Protein AF-A0A644W1U4-F1 (afdb_monomer)

Nearest PDB structures (foldseek):
  7nvg-assembly1_W3  TM=3.551E-01  e=2.167E+00  Salmonella enterica subsp. enterica serovar Typhimurium
  8pt2-assembly1_C  TM=3.168E-01  e=9.602E+00  Tilapia lake virus
  7clr-assembly1_d  TM=1.910E-01  e=2.167E+00  Salmonella enterica subsp. enterica serovar Typhimurium

Structure (mmCIF, N/CA/C/O backbone):
data_AF-A0A644W1U4-F1
#
_entry.id   AF-A0A644W1U4-F1
#
loop_
_atom_site.group_PDB
_atom_site.id
_atom_site.type_symbol
_atom_site.label_atom_id
_atom_site.label_alt_id
_atom_site.label_comp_id
_atom_site.label_asym_id
_atom_site.label_entity_id
_atom_site.label_seq_id
_atom_site.pdbx_PDB_ins_code
_atom_site.Cartn_x
_atom_site.Cartn_y
_atom_site.Cartn_z
_atom_site.occupancy
_atom_site.B_iso_or_equiv
_atom_site.auth_seq_id
_atom_site.auth_comp_id
_atom_site.auth_asym_id
_atom_site.auth_atom_id
_atom_site.pdbx_PDB_model_num
ATOM 1 N N . MET A 1 1 ? 43.726 -3.889 -19.977 1.00 46.72 1 MET A N 1
ATOM 2 C CA . MET A 1 1 ? 42.414 -4.540 -20.188 1.00 46.72 1 MET A CA 1
ATOM 3 C C . MET A 1 1 ? 41.363 -3.739 -19.434 1.00 46.72 1 MET A C 1
ATOM 5 O O . MET A 1 1 ? 41.446 -3.665 -18.216 1.00 46.72 1 MET A O 1
ATOM 9 N N . GLN A 1 2 ? 40.451 -3.061 -20.131 1.00 52.16 2 GLN A N 1
ATOM 10 C CA . GLN A 1 2 ? 39.397 -2.258 -19.502 1.00 52.16 2 GLN A CA 1
ATOM 11 C C . GLN A 1 2 ? 38.179 -3.161 -19.264 1.00 52.16 2 GLN A C 1
ATOM 13 O O . GLN A 1 2 ? 37.766 -3.866 -20.183 1.00 52.16 2 GLN A O 1
ATOM 18 N N . LYS A 1 3 ? 37.658 -3.215 -18.029 1.00 55.38 3 LYS A N 1
ATOM 19 C CA . LYS A 1 3 ? 36.473 -4.031 -17.709 1.00 55.38 3 LYS A CA 1
ATOM 20 C C . LYS A 1 3 ? 35.279 -3.557 -18.553 1.00 55.38 3 LYS A C 1
ATOM 22 O O . LYS A 1 3 ? 35.137 -2.344 -18.726 1.00 55.38 3 LYS A O 1
ATOM 27 N N . PRO A 1 4 ? 34.435 -4.467 -19.073 1.00 59.66 4 PRO A N 1
ATOM 28 C CA . PRO A 1 4 ? 33.265 -4.074 -19.844 1.00 59.66 4 PRO A CA 1
ATOM 29 C C . PRO A 1 4 ? 32.356 -3.191 -18.985 1.00 59.66 4 PRO A C 1
ATOM 31 O O . PRO A 1 4 ? 32.100 -3.483 -17.818 1.00 59.66 4 PRO A O 1
ATOM 34 N N . LYS A 1 5 ? 31.906 -2.079 -19.565 1.00 61.50 5 LYS A N 1
ATOM 35 C CA . LYS A 1 5 ? 30.926 -1.186 -18.953 1.00 61.50 5 LYS A CA 1
ATOM 36 C C . LYS A 1 5 ? 29.596 -1.932 -18.896 1.00 61.50 5 LYS A C 1
ATOM 38 O O . LYS A 1 5 ? 28.990 -2.175 -19.934 1.00 61.50 5 LYS A O 1
ATOM 43 N N . GLU A 1 6 ? 29.179 -2.336 -17.702 1.00 69.38 6 GLU A N 1
ATOM 44 C CA . GLU A 1 6 ? 27.910 -3.036 -17.515 1.00 69.38 6 GLU A CA 1
ATOM 45 C C . GLU A 1 6 ? 26.749 -2.117 -17.910 1.00 69.38 6 GLU A C 1
ATOM 47 O O . GLU A 1 6 ? 26.626 -0.988 -17.426 1.00 69.38 6 GLU A O 1
ATOM 52 N N . ALA A 1 7 ? 25.915 -2.582 -18.837 1.00 71.06 7 ALA A N 1
ATOM 53 C CA . ALA A 1 7 ? 24.727 -1.858 -19.252 1.00 71.06 7 ALA A CA 1
ATOM 54 C C . ALA A 1 7 ? 23.629 -2.058 -18.200 1.00 71.06 7 ALA A C 1
ATOM 56 O O . ALA A 1 7 ? 23.122 -3.164 -18.020 1.00 71.06 7 ALA A O 1
ATOM 57 N N . THR A 1 8 ? 23.244 -0.987 -17.505 1.00 81.12 8 THR A N 1
ATOM 58 C CA . THR A 1 8 ? 22.085 -1.010 -16.607 1.00 81.12 8 THR A CA 1
ATOM 59 C C . THR A 1 8 ? 20.796 -0.974 -17.423 1.00 81.12 8 THR A C 1
ATOM 61 O O . THR A 1 8 ? 20.595 -0.077 -18.248 1.00 81.12 8 THR A O 1
ATOM 64 N N . VAL A 1 9 ? 19.911 -1.931 -17.155 1.00 83.62 9 VAL A N 1
ATOM 65 C CA . VAL A 1 9 ? 18.569 -2.021 -17.734 1.00 83.62 9 VAL A CA 1
ATOM 66 C C . VAL A 1 9 ? 17.543 -1.860 -16.615 1.00 83.62 9 VAL A C 1
ATOM 68 O O . VAL A 1 9 ? 17.649 -2.497 -15.571 1.00 83.62 9 VAL A O 1
ATOM 71 N N . VAL A 1 10 ? 16.557 -0.995 -16.831 1.00 89.81 10 VAL A N 1
ATOM 72 C CA . VAL A 1 10 ? 15.449 -0.715 -15.915 1.00 89.81 10 VAL A CA 1
ATOM 73 C C . VAL A 1 10 ? 14.154 -1.130 -16.595 1.00 89.81 10 VAL A C 1
ATOM 75 O O . VAL A 1 10 ? 13.846 -0.640 -17.676 1.00 89.81 10 VAL A O 1
ATOM 78 N N . ALA A 1 11 ? 13.372 -1.999 -15.966 1.00 90.81 11 ALA A N 1
ATOM 79 C CA . ALA A 1 11 ? 12.068 -2.407 -16.476 1.00 90.81 11 ALA A CA 1
ATOM 80 C C . ALA A 1 11 ? 10.972 -1.987 -15.482 1.00 90.81 11 ALA A C 1
ATOM 82 O O . ALA A 1 11 ? 11.107 -2.263 -14.286 1.00 90.81 11 ALA A O 1
ATOM 83 N N . PRO A 1 12 ? 9.902 -1.303 -15.928 1.00 93.44 12 PRO A N 1
ATOM 84 C CA . PRO A 1 12 ? 8.804 -0.943 -15.049 1.00 93.44 12 PRO A CA 1
ATOM 85 C C . PRO A 1 12 ? 8.020 -2.193 -14.629 1.00 93.44 12 PRO A C 1
ATOM 87 O O . PRO A 1 12 ? 7.965 -3.191 -15.348 1.00 93.44 12 PRO A O 1
ATOM 90 N N . VAL A 1 13 ? 7.383 -2.114 -13.463 1.00 95.06 13 VAL A N 1
ATOM 91 C CA . VAL A 1 13 ? 6.400 -3.091 -12.985 1.00 95.06 13 VAL A CA 1
ATOM 92 C C . VAL A 1 13 ? 5.170 -2.314 -12.547 1.00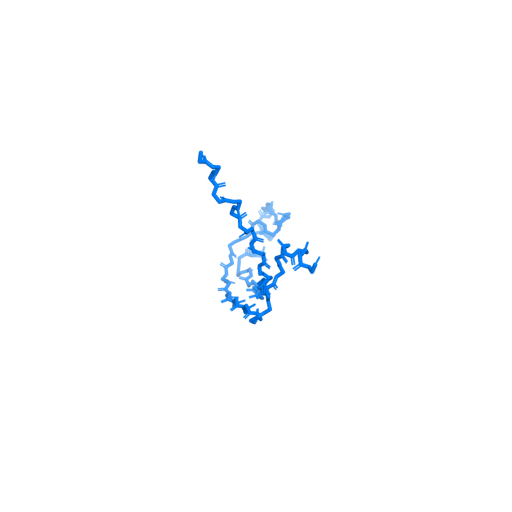 95.06 13 VAL A C 1
ATOM 94 O O . VAL A 1 13 ? 5.272 -1.342 -11.799 1.00 95.06 13 VAL A O 1
ATOM 97 N N . LEU A 1 14 ? 4.005 -2.734 -13.024 1.00 96.00 14 LEU A N 1
ATOM 98 C CA . LEU A 1 14 ? 2.719 -2.241 -12.561 1.00 96.00 14 LEU A CA 1
ATOM 99 C C . LEU A 1 14 ? 2.218 -3.173 -11.465 1.00 96.00 14 LEU A C 1
ATOM 101 O O . LEU A 1 14 ? 1.976 -4.351 -11.718 1.00 96.00 14 LEU A O 1
ATOM 105 N N . ARG A 1 15 ? 2.048 -2.639 -10.256 1.00 97.06 15 ARG A N 1
ATOM 106 C CA . ARG A 1 15 ? 1.484 -3.372 -9.123 1.00 97.06 15 ARG A CA 1
ATOM 107 C C . ARG A 1 15 ? 0.098 -2.847 -8.794 1.00 97.06 15 ARG A C 1
ATOM 109 O O . ARG A 1 15 ? -0.070 -1.657 -8.532 1.00 97.06 15 ARG A O 1
ATOM 116 N N . ILE A 1 16 ? -0.876 -3.745 -8.755 1.00 97.62 16 ILE A N 1
ATOM 117 C CA . ILE A 1 16 ? -2.224 -3.473 -8.263 1.00 97.62 16 ILE A CA 1
ATOM 118 C C . ILE A 1 16 ? -2.396 -4.238 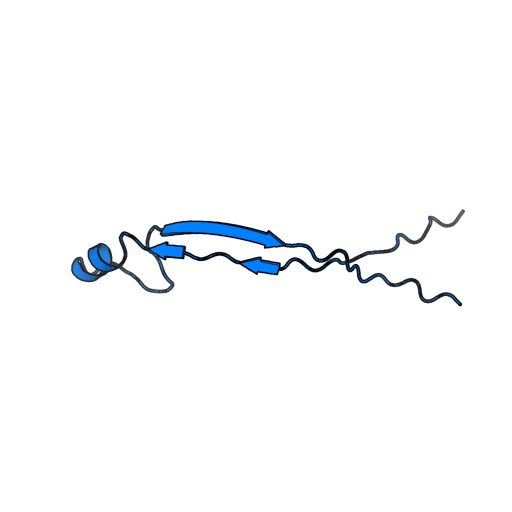-6.953 1.00 97.62 16 ILE A C 1
ATOM 120 O O . ILE A 1 16 ? -2.214 -5.453 -6.909 1.00 97.62 16 ILE A O 1
ATOM 124 N N . GLU A 1 17 ? -2.737 -3.522 -5.880 1.00 97.62 17 GLU A N 1
ATOM 125 C CA . GLU A 1 17 ? -2.885 -4.115 -4.548 1.00 97.62 17 GLU A CA 1
ATOM 126 C C . GLU A 1 17 ? -4.111 -3.557 -3.802 1.00 97.62 17 GLU A C 1
ATOM 128 O O . GLU A 1 17 ? -3.978 -2.675 -2.948 1.00 97.62 17 GLU A O 1
ATOM 133 N N . PRO A 1 18 ? -5.333 -4.032 -4.107 1.00 96.38 18 PRO A N 1
ATOM 134 C CA . PRO A 1 18 ? -6.496 -3.775 -3.266 1.00 96.38 18 PRO A CA 1
ATOM 135 C C . PRO A 1 18 ? -6.282 -4.315 -1.846 1.00 96.38 18 PRO A C 1
ATOM 137 O O . PRO A 1 18 ? -5.795 -5.431 -1.646 1.00 96.38 18 PRO A O 1
ATOM 140 N N . ARG A 1 19 ? -6.697 -3.528 -0.847 1.00 96.50 19 ARG A N 1
ATOM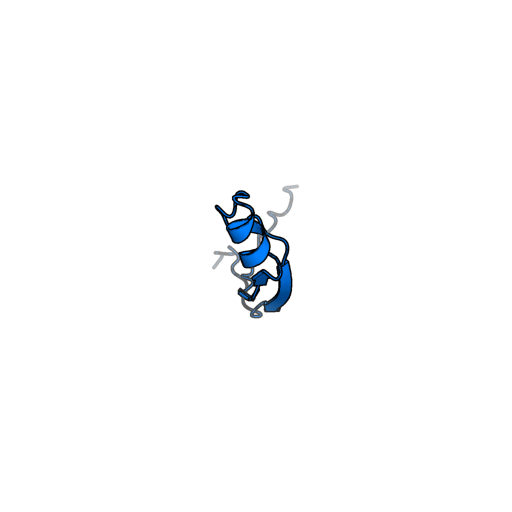 141 C CA . ARG A 1 19 ? -6.601 -3.867 0.581 1.00 96.50 19 ARG A CA 1
ATOM 142 C C . ARG A 1 19 ? -7.961 -3.740 1.261 1.00 96.50 19 ARG A C 1
ATOM 144 O O . ARG A 1 19 ? -8.596 -2.692 1.184 1.00 96.50 19 ARG A O 1
ATOM 151 N N . TYR A 1 20 ? -8.378 -4.782 1.976 1.00 95.56 20 TYR A N 1
ATOM 152 C CA . TYR A 1 20 ? -9.614 -4.815 2.757 1.00 95.56 20 TYR A CA 1
ATOM 153 C C . TYR A 1 20 ? -9.329 -4.808 4.262 1.00 95.56 20 TYR A C 1
ATOM 155 O O . TYR A 1 20 ? -8.851 -5.795 4.825 1.00 95.56 20 TYR A O 1
ATOM 163 N N . TYR A 1 21 ? -9.651 -3.698 4.930 1.00 95.94 21 TYR A N 1
ATOM 164 C CA . TYR A 1 21 ? -9.384 -3.480 6.354 1.00 95.94 21 TYR A CA 1
ATOM 165 C C . TYR A 1 21 ? -10.517 -3.988 7.257 1.00 95.94 21 TYR A C 1
ATOM 167 O O . TYR A 1 21 ? -11.336 -3.218 7.763 1.00 95.94 21 TYR A O 1
ATOM 175 N N . TYR A 1 22 ? -10.539 -5.293 7.514 1.00 94.44 22 TYR A N 1
ATOM 176 C CA . TYR A 1 22 ? -11.638 -5.970 8.212 1.00 94.44 22 TYR A CA 1
ATOM 177 C C . TYR A 1 22 ? -11.877 -5.514 9.665 1.00 94.44 22 TYR A C 1
ATOM 179 O O . TYR A 1 22 ? -12.954 -5.742 10.213 1.00 94.44 22 TYR A O 1
ATOM 187 N N . ASN A 1 23 ? -10.895 -4.892 10.332 1.00 94.38 23 ASN A N 1
ATOM 188 C CA . ASN A 1 23 ? -11.030 -4.467 11.732 1.00 94.38 23 ASN A CA 1
ATOM 189 C C . ASN A 1 23 ? -10.991 -2.946 11.955 1.00 94.38 23 ASN A C 1
ATOM 191 O O . ASN A 1 23 ? -11.000 -2.514 13.110 1.00 94.38 23 ASN A O 1
ATOM 195 N N . LEU A 1 24 ? -11.001 -2.133 10.894 1.00 93.94 24 LEU A N 1
ATOM 196 C CA . LEU A 1 24 ? -10.905 -0.673 11.007 1.00 93.94 24 LEU A CA 1
ATOM 197 C C . LEU A 1 24 ? -12.106 -0.076 11.757 1.00 93.94 24 LEU A C 1
ATOM 199 O O . LEU A 1 24 ? -11.915 0.640 12.740 1.00 93.94 24 LEU A O 1
ATOM 203 N N . SER A 1 25 ? -13.332 -0.459 11.390 1.00 92.38 25 SER A N 1
ATOM 204 C CA . SER A 1 25 ? -14.562 0.017 12.046 1.00 92.38 25 SER A CA 1
ATOM 205 C C . SER A 1 25 ? -14.631 -0.395 13.521 1.00 92.38 25 SER A C 1
ATOM 207 O O . SER A 1 25 ? -14.970 0.407 14.389 1.00 92.38 25 SER A O 1
ATOM 209 N N . LYS A 1 26 ? -14.214 -1.630 13.840 1.00 93.56 26 LYS A N 1
ATOM 210 C CA . LYS A 1 26 ? -14.143 -2.127 15.226 1.00 93.56 26 LYS A CA 1
ATOM 211 C C . LYS A 1 26 ? -13.114 -1.362 16.063 1.00 93.56 26 LYS A C 1
ATOM 213 O O . LYS A 1 26 ? -13.301 -1.202 17.266 1.00 93.56 26 LYS A O 1
ATOM 218 N N . ARG A 1 27 ? -12.002 -0.929 15.461 1.00 94.81 27 ARG A N 1
ATOM 219 C CA . ARG A 1 27 ? -10.986 -0.104 16.132 1.00 94.81 27 ARG A CA 1
ATOM 220 C C . ARG A 1 27 ? -11.494 1.312 16.370 1.00 94.81 27 ARG A C 1
ATOM 222 O O . ARG A 1 27 ? -11.341 1.798 17.488 1.00 94.81 27 ARG A O 1
ATOM 229 N N . PHE A 1 28 ? -12.142 1.910 15.370 1.00 93.69 28 PHE A N 1
ATOM 230 C CA . PHE A 1 28 ? -12.754 3.233 15.478 1.00 93.69 28 PHE A CA 1
ATOM 231 C C . PHE A 1 28 ? -13.759 3.293 16.634 1.00 93.69 28 PHE A C 1
ATOM 233 O O . PHE A 1 28 ? -13.618 4.125 17.524 1.00 93.69 28 PHE A O 1
ATOM 240 N N . GLY A 1 29 ? -14.682 2.327 16.712 1.00 95.31 29 GLY A N 1
ATOM 241 C CA . GLY A 1 29 ? -15.661 2.254 17.804 1.00 95.31 29 GLY A CA 1
ATOM 242 C C . GLY A 1 29 ? -15.056 2.038 19.200 1.00 95.31 29 GLY A C 1
ATOM 243 O O . GLY A 1 29 ? -15.718 2.278 20.200 1.00 95.31 29 GLY A O 1
ATOM 244 N N . LYS A 1 30 ? -13.790 1.609 19.290 1.00 96.31 30 LYS A N 1
ATOM 245 C CA . LYS A 1 30 ? -13.047 1.460 20.554 1.00 96.31 30 LYS A CA 1
ATOM 246 C C . LYS A 1 30 ? -12.142 2.658 20.866 1.00 96.31 30 LYS A C 1
ATOM 248 O O . LYS A 1 30 ? -11.263 2.529 21.714 1.00 96.31 30 LYS A O 1
ATOM 253 N N . GLY A 1 31 ? -12.271 3.764 20.129 1.00 94.69 31 GLY A N 1
ATOM 254 C CA . GLY A 1 31 ? -11.395 4.932 20.257 1.00 94.69 31 GLY A CA 1
ATOM 255 C C . GLY A 1 31 ? -9.928 4.639 19.924 1.00 94.69 31 GLY A C 1
ATOM 256 O O . GLY A 1 31 ? -9.036 5.390 20.309 1.00 94.69 31 GLY A O 1
ATOM 257 N N . LYS A 1 32 ? -9.640 3.522 19.240 1.00 94.38 32 LYS A N 1
ATOM 258 C CA . LYS A 1 32 ? -8.268 3.152 18.880 1.00 94.38 32 LYS A CA 1
ATOM 259 C C . LYS A 1 32 ? -7.823 3.943 17.657 1.00 94.38 32 LYS A C 1
ATOM 261 O O . LYS A 1 32 ? -8.618 4.226 16.767 1.00 94.38 32 LYS A O 1
ATOM 266 N N . LYS A 1 33 ? -6.516 4.203 17.563 1.00 91.50 33 LYS A N 1
ATOM 267 C CA . LYS A 1 33 ? -5.908 4.858 16.397 1.00 91.50 33 LYS A CA 1
ATOM 268 C C . LYS A 1 33 ? -6.226 4.084 15.107 1.00 91.50 33 LYS A C 1
ATOM 270 O O . LYS A 1 33 ? -5.986 2.870 15.041 1.00 91.50 33 LYS A O 1
ATOM 275 N N . THR A 1 34 ? -6.759 4.816 14.126 1.00 92.75 34 THR A N 1
ATOM 276 C CA . THR A 1 34 ? -7.088 4.371 12.756 1.00 92.75 34 THR A CA 1
ATOM 277 C C . THR A 1 34 ? -6.360 5.174 11.672 1.00 92.75 34 THR A C 1
ATOM 279 O O . THR A 1 34 ? -6.421 4.810 10.500 1.00 92.75 34 THR A O 1
ATOM 282 N N . LEU A 1 35 ? -5.630 6.232 12.053 1.00 92.25 35 LEU A N 1
ATOM 283 C CA . LEU A 1 35 ? -4.822 7.049 11.142 1.00 92.25 35 LEU A CA 1
ATOM 284 C C . LEU A 1 35 ? -3.840 6.187 10.342 1.00 92.25 35 LEU A C 1
ATOM 286 O O . LEU A 1 35 ? -3.331 5.185 10.855 1.00 92.25 35 LEU A O 1
ATOM 290 N N . ASN A 1 36 ? -3.568 6.606 9.107 1.00 91.62 36 ASN A N 1
ATOM 291 C CA . ASN A 1 36 ? -2.662 5.938 8.168 1.00 91.62 36 ASN A CA 1
ATOM 292 C C . ASN A 1 36 ? -3.030 4.469 7.902 1.00 91.62 36 ASN A C 1
ATOM 294 O O . ASN A 1 36 ? -2.147 3.639 7.702 1.00 91.62 36 ASN A O 1
ATOM 298 N N . ASN A 1 37 ? -4.326 4.137 7.935 1.00 88.94 37 ASN A N 1
ATOM 299 C CA . ASN A 1 37 ? -4.824 2.780 7.715 1.00 88.94 37 ASN A CA 1
ATOM 300 C C . ASN A 1 37 ? -4.180 1.743 8.660 1.00 88.94 37 ASN A C 1
ATOM 302 O O . ASN A 1 37 ? -3.826 0.638 8.257 1.00 88.94 37 ASN A O 1
ATOM 306 N N . SER A 1 38 ? -4.028 2.101 9.939 1.00 88.38 38 SER A N 1
ATOM 307 C CA . SER A 1 38 ? -3.366 1.302 10.994 1.00 88.38 38 SER A CA 1
ATOM 308 C C . SER A 1 38 ? -4.193 0.110 11.518 1.00 88.38 38 SER A C 1
ATOM 310 O O . SER A 1 38 ? -4.142 -0.260 12.696 1.00 88.38 38 SER A O 1
ATOM 312 N N . ALA A 1 39 ? -4.984 -0.490 10.634 1.00 92.31 39 ALA A N 1
ATOM 313 C CA . ALA A 1 39 ? -5.784 -1.681 10.870 1.00 92.31 39 ALA A CA 1
ATO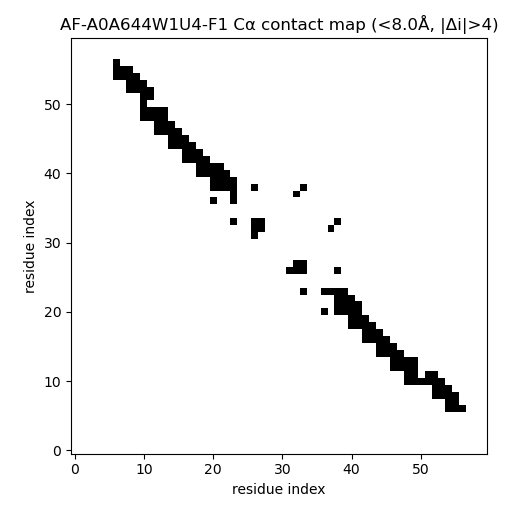M 314 C C . ALA A 1 39 ? -5.161 -2.897 10.177 1.00 92.31 39 ALA A C 1
ATOM 316 O O . ALA A 1 39 ? -4.342 -2.765 9.269 1.00 92.31 39 ALA A O 1
ATOM 317 N N . ASN A 1 40 ? -5.590 -4.087 10.589 1.00 94.75 40 ASN A N 1
ATOM 318 C CA . ASN A 1 40 ? -5.224 -5.297 9.864 1.00 94.75 40 ASN A CA 1
ATOM 319 C C . ASN A 1 40 ? -6.057 -5.367 8.584 1.00 94.75 40 ASN A C 1
ATOM 321 O O . ASN A 1 40 ? -7.232 -4.982 8.581 1.00 94.75 40 ASN A O 1
ATOM 325 N N . TYR A 1 41 ? -5.449 -5.887 7.524 1.00 96.25 41 TYR A N 1
ATOM 326 C CA . TYR A 1 41 ? -6.086 -6.024 6.228 1.00 96.25 41 TYR A CA 1
ATOM 327 C C . TYR A 1 41 ? -5.751 -7.358 5.575 1.00 96.25 41 TYR A C 1
ATOM 329 O O . TYR A 1 41 ? -4.733 -7.978 5.873 1.00 96.25 41 TYR A O 1
ATOM 337 N N . LEU A 1 42 ? -6.628 -7.771 4.670 1.00 97.31 42 LEU A N 1
ATOM 338 C CA . LEU A 1 42 ? -6.325 -8.765 3.651 1.00 97.31 42 LEU A CA 1
ATOM 339 C C . LEU A 1 42 ? -6.021 -8.016 2.356 1.00 97.31 42 LEU A C 1
ATOM 341 O O . LEU A 1 42 ? -6.714 -7.050 2.031 1.00 97.31 42 LEU A O 1
ATOM 345 N N . ALA A 1 43 ? -4.980 -8.431 1.645 1.00 96.75 43 ALA A N 1
ATOM 346 C CA . ALA A 1 43 ? -4.588 -7.835 0.376 1.00 96.75 43 ALA A CA 1
ATOM 347 C C . ALA A 1 43 ? -4.515 -8.901 -0.709 1.00 96.75 43 ALA A C 1
ATOM 349 O O . ALA A 1 43 ? -4.165 -10.050 -0.439 1.00 96.75 43 ALA A O 1
ATOM 350 N N . PHE A 1 44 ? -4.808 -8.488 -1.934 1.00 97.69 44 PHE A N 1
ATOM 351 C CA . PHE A 1 44 ? -4.539 -9.269 -3.130 1.00 97.69 44 PHE A CA 1
ATOM 352 C C . PHE A 1 44 ? -3.568 -8.472 -3.987 1.00 97.69 44 PHE A C 1
ATOM 354 O O . PHE A 1 44 ? -3.871 -7.339 -4.341 1.00 97.69 44 PHE A O 1
ATOM 361 N N . ALA A 1 45 ? -2.396 -9.035 -4.263 1.00 97.50 45 ALA A N 1
ATOM 362 C CA . ALA A 1 45 ? -1.348 -8.359 -5.011 1.00 97.50 45 ALA A CA 1
ATOM 363 C C . ALA A 1 45 ? -1.191 -8.992 -6.390 1.00 97.50 45 ALA A C 1
ATOM 365 O O . ALA A 1 45 ? -1.026 -10.206 -6.502 1.00 97.50 45 ALA A O 1
ATOM 366 N N . VAL A 1 46 ? -1.212 -8.150 -7.418 1.00 97.62 46 VAL A N 1
ATOM 367 C CA . VAL A 1 46 ? -0.926 -8.532 -8.799 1.00 97.62 46 VAL A CA 1
ATOM 368 C C . VAL A 1 46 ? 0.188 -7.642 -9.312 1.00 97.62 46 VAL A C 1
ATOM 370 O O . VAL A 1 46 ? 0.046 -6.419 -9.319 1.00 97.62 46 VAL A O 1
ATOM 373 N N . ASP A 1 47 ? 1.264 -8.272 -9.769 1.00 97.38 47 ASP A N 1
ATOM 374 C CA . ASP A 1 47 ? 2.383 -7.605 -10.420 1.00 97.38 47 ASP A CA 1
ATOM 375 C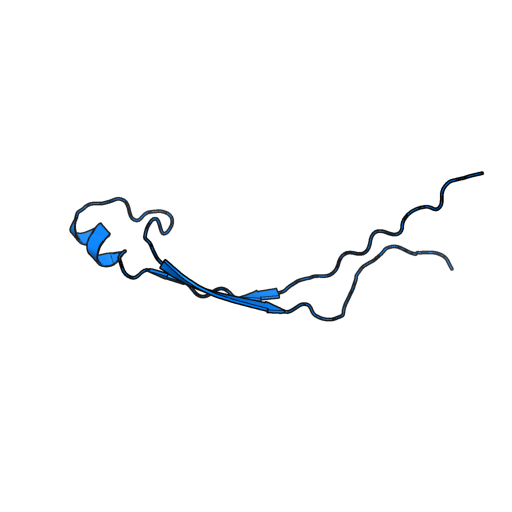 C . ASP A 1 47 ? 2.364 -7.947 -11.913 1.00 97.38 47 ASP A C 1
ATOM 377 O O . ASP A 1 47 ? 2.314 -9.115 -1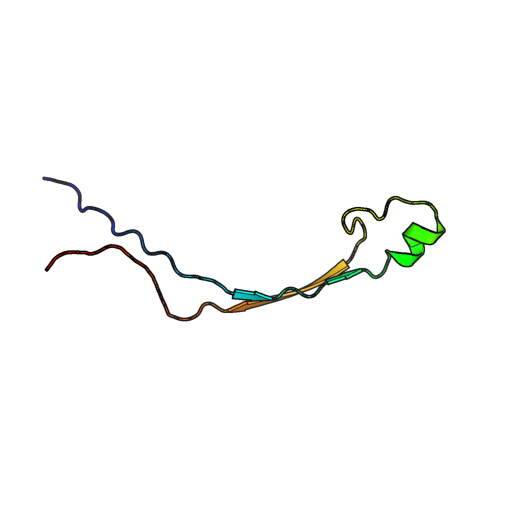2.298 1.00 97.38 47 ASP A O 1
ATOM 381 N N . TYR A 1 48 ? 2.403 -6.923 -12.761 1.00 95.75 48 TYR A N 1
ATOM 382 C CA . TYR A 1 48 ? 2.514 -7.056 -14.207 1.00 95.75 48 TYR A CA 1
ATOM 383 C C . TYR A 1 48 ? 3.738 -6.293 -14.699 1.00 95.75 48 TYR A C 1
ATOM 385 O O . TYR A 1 48 ? 3.817 -5.068 -14.588 1.00 95.75 48 TYR A O 1
ATOM 393 N N . GLN A 1 49 ? 4.694 -7.019 -15.266 1.00 94.94 49 GLN A N 1
ATOM 394 C CA . GLN A 1 49 ? 5.834 -6.429 -15.947 1.00 94.94 49 GLN A CA 1
ATOM 395 C C . GLN A 1 49 ? 5.538 -6.385 -17.449 1.00 94.94 49 GLN A C 1
ATOM 397 O O . GLN A 1 49 ? 5.562 -7.436 -18.096 1.00 94.94 49 GLN A O 1
ATOM 402 N N . PRO A 1 50 ? 5.259 -5.206 -18.035 1.00 88.56 50 PRO A N 1
ATOM 403 C CA . PRO A 1 50 ? 5.268 -5.100 -19.484 1.00 88.56 50 PRO A CA 1
ATOM 404 C C . PRO A 1 50 ? 6.688 -5.434 -19.955 1.00 88.56 50 PRO A C 1
ATOM 406 O O . PRO A 1 50 ? 7.652 -4.961 -19.358 1.00 88.56 50 PRO A O 1
ATOM 409 N N . GLY A 1 51 ? 6.835 -6.237 -21.011 1.00 88.25 51 GLY A N 1
ATOM 410 C CA . GLY A 1 51 ? 8.136 -6.665 -21.560 1.00 88.25 51 GLY A CA 1
ATOM 411 C C . GLY A 1 51 ? 8.982 -5.541 -22.182 1.00 88.25 51 GLY A C 1
ATOM 412 O O . GLY A 1 51 ? 9.764 -5.785 -23.095 1.00 88.25 51 GLY A O 1
ATOM 413 N N . ILE A 1 52 ? 8.788 -4.303 -21.732 1.00 87.56 52 ILE A N 1
ATOM 414 C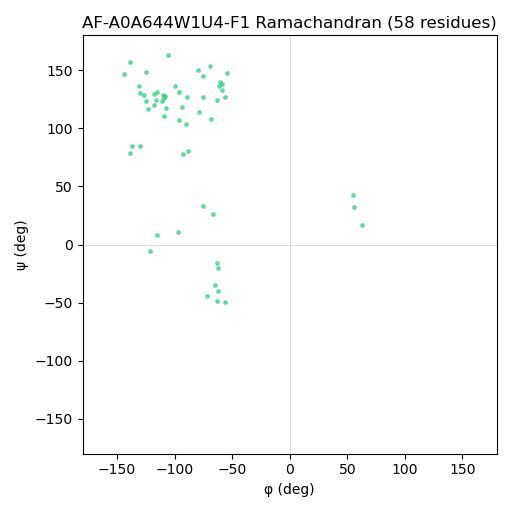 CA . ILE A 1 52 ? 9.496 -3.098 -22.132 1.00 87.56 52 ILE A CA 1
ATOM 415 C C . ILE A 1 52 ? 10.600 -2.860 -21.107 1.00 87.56 52 ILE A C 1
ATOM 417 O O . ILE A 1 52 ? 10.352 -2.840 -19.905 1.00 87.56 52 ILE A O 1
ATOM 421 N N . SER A 1 53 ? 11.808 -2.612 -21.591 1.00 85.81 53 SER A N 1
ATOM 422 C CA . SER A 1 53 ? 12.979 -2.340 -20.766 1.00 85.81 53 SER A CA 1
ATOM 423 C C . SER A 1 53 ? 13.683 -1.092 -21.285 1.00 85.81 53 SER A C 1
ATOM 425 O O . SER A 1 53 ? 13.854 -0.924 -22.490 1.00 85.81 53 SER A O 1
ATOM 427 N N . ILE A 1 54 ? 14.095 -0.209 -20.381 1.00 82.81 54 ILE A N 1
ATOM 428 C CA . ILE A 1 54 ? 14.800 1.039 -20.672 1.00 82.81 54 ILE A CA 1
ATOM 429 C C . ILE A 1 54 ? 16.257 0.863 -20.243 1.00 82.81 54 ILE A C 1
ATOM 431 O O . ILE A 1 54 ? 16.547 0.668 -19.067 1.00 82.81 54 ILE A O 1
ATOM 435 N N . GLY A 1 55 ? 17.192 0.944 -21.185 1.00 78.06 55 GLY A N 1
ATOM 436 C CA . GLY A 1 55 ? 18.625 0.841 -20.914 1.00 78.06 55 GLY A CA 1
ATOM 437 C C . GLY A 1 55 ? 19.415 1.770 -21.824 1.00 78.06 55 GLY A C 1
ATOM 438 O O . GLY A 1 55 ? 19.017 2.027 -22.960 1.00 78.06 55 GLY A O 1
ATOM 439 N N . LYS A 1 56 ? 20.530 2.309 -21.328 1.00 58.69 56 LYS A N 1
ATOM 440 C CA . LYS A 1 56 ? 21.376 3.221 -22.106 1.00 58.69 56 LYS A CA 1
ATOM 441 C C . LYS A 1 56 ? 22.443 2.419 -22.861 1.00 58.69 56 LYS A C 1
ATOM 443 O O . LYS A 1 56 ? 23.441 2.029 -22.270 1.00 58.69 56 LYS A O 1
ATOM 448 N N . ASN A 1 57 ? 22.251 2.246 -24.168 1.00 60.00 57 ASN A N 1
ATOM 449 C CA . ASN A 1 57 ? 23.322 1.998 -25.139 1.00 60.00 57 ASN A CA 1
ATOM 450 C C . ASN A 1 57 ? 23.135 2.975 -26.306 1.00 60.00 57 ASN A C 1
ATOM 452 O O . ASN A 1 57 ? 22.472 2.669 -27.290 1.00 60.00 57 ASN A O 1
ATOM 456 N N . LEU A 1 58 ? 23.665 4.191 -26.154 1.00 53.38 58 LEU A N 1
ATOM 457 C CA . LEU A 1 58 ? 23.712 5.192 -27.219 1.00 53.38 58 LEU A CA 1
ATOM 458 C C . LEU A 1 58 ? 25.064 5.049 -27.934 1.00 53.38 58 LEU A C 1
ATOM 460 O O . LEU A 1 58 ? 26.001 5.778 -27.631 1.00 53.38 58 LEU A O 1
ATOM 464 N N . HIS A 1 59 ? 25.192 4.045 -28.796 1.00 46.69 59 HIS A N 1
ATOM 465 C CA . HIS A 1 59 ? 26.325 3.915 -29.713 1.00 46.69 59 HIS A CA 1
ATOM 466 C C . HIS A 1 59 ? 25.780 3.504 -31.084 1.00 46.69 59 HIS A C 1
ATOM 468 O O . HIS A 1 59 ? 25.671 2.320 -31.392 1.00 46.69 59 HIS A O 1
ATOM 474 N N . HIS A 1 60 ? 25.370 4.511 -31.854 1.00 43.44 60 HIS A N 1
ATOM 475 C CA . HIS A 1 60 ? 25.706 4.561 -33.274 1.00 43.44 60 HIS A CA 1
ATOM 476 C C . HIS A 1 60 ? 27.007 5.357 -33.386 1.0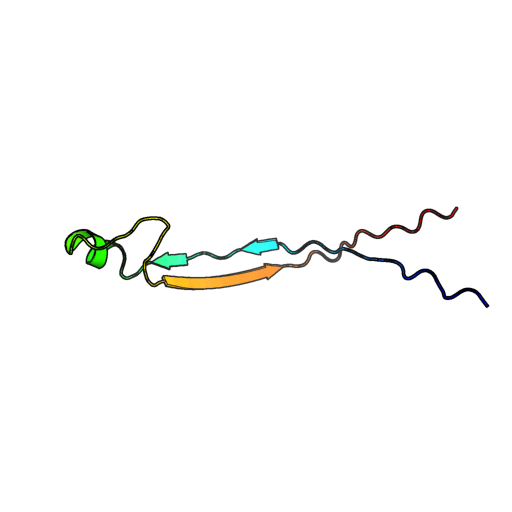0 43.44 60 HIS A C 1
ATOM 478 O O . HIS A 1 60 ? 27.171 6.292 -32.563 1.00 43.44 60 HIS A O 1
#

pLDDT: mean 85.62, std 15.58, range [43.44, 97.69]

Sequence (60 aa):
MQKPKEATVVAPVLRIEPRYYYNLSKRFGKGKKTLNNSANYLAFAVDYQPGISIGKNLHH

Foldseek 3Di:
DDPDDDKDKAWDKDKDKDKAQPCLVVCVVVVHDCPPNPGDIDIDIDIDTDPD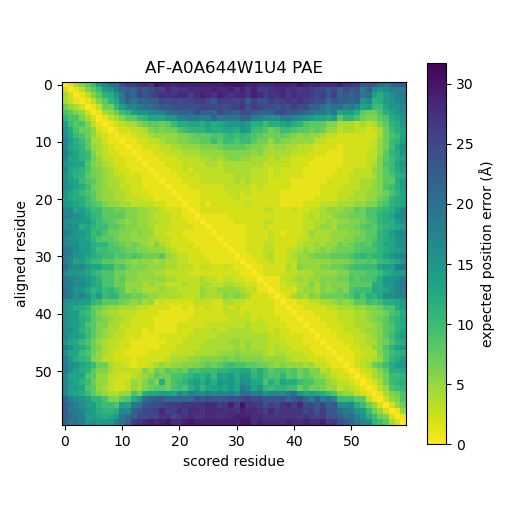IDIDDPDD

Radius of gyration: 22.0 Å; Cα contacts (8 Å, |Δi|>4): 76; chains: 1; bounding box: 58×16×54 Å

Organism: NCBI:txid1076179

Mean predicted aligned error: 8.49 Å

Solvent-accessible surface area (backbone atoms only — not comparable to full-atom values): 4046 Å² total; per-residue (Å²): 137,80,78,82,81,80,72,64,71,50,62,64,69,51,72,50,66,62,71,46,55,83,44,40,69,67,32,49,80,67,75,40,82,54,72,91,69,61,46,60,62,53,72,53,80,46,79,46,64,62,97,55,71,52,59,76,78,94,75,132

Secondary structure (DSSP, 8-state):
-PPP----EE---EEE--EE-TTHHHHHTTT---GGG-S--EE--EEE--S--EE-----